Protein AF-A0A820XDD5-F1 (afdb_monomer)

Foldseek 3Di:
DVLVVCLVVLCLVVLVVVLVVCCVPPVPPVLVSLVSLQSSLSSCVVNVVNVSSVVSVVVSVVVVDDPPPPDDVQDPPNDGD

Sequence (81 aa):
ALLSGARNAKNVYLSQNIYDRMKNLFPEEKDALISAAVLLANVYASSGEIDKASNIRLEIHKSGTKKKVGLTWITVDGQLY

Mean predicted aligned error: 10.9 Å

Solvent-accessible surface area (backbone atoms only — not comparable to full-atom values): 4795 Å² total; per-residue (Å²): 102,70,68,64,50,44,53,75,64,58,41,52,68,61,46,49,52,52,46,56,51,44,53,70,77,43,70,84,44,53,72,60,52,50,52,47,44,56,48,44,23,49,34,26,44,77,65,70,38,50,70,62,18,48,52,46,52,49,51,52,56,71,69,68,58,76,80,73,83,79,76,66,85,46,58,68,88,88,43,89,114

Structure (mmCIF, N/CA/C/O backbone):
data_AF-A0A820XDD5-F1
#
_entry.id   AF-A0A820XDD5-F1
#
loop_
_atom_site.group_PDB
_atom_site.id
_atom_site.type_symbol
_atom_site.label_atom_id
_atom_site.label_alt_id
_atom_site.label_comp_id
_atom_site.label_asym_id
_atom_site.label_entity_id
_atom_site.label_seq_id
_atom_site.pdbx_PDB_ins_code
_atom_site.Cartn_x
_atom_site.Cartn_y
_atom_site.Cartn_z
_atom_site.occupancy
_atom_site.B_iso_or_equiv
_atom_site.auth_seq_id
_atom_site.auth_comp_id
_atom_site.auth_asym_id
_atom_site.auth_atom_id
_atom_site.pdbx_PDB_model_num
ATOM 1 N N . ALA A 1 1 ? 9.163 4.631 10.398 1.00 48.47 1 ALA A N 1
ATOM 2 C CA . ALA A 1 1 ? 10.420 4.203 9.734 1.00 48.47 1 ALA A CA 1
ATOM 3 C C . ALA A 1 1 ? 10.253 3.034 8.740 1.00 48.47 1 ALA A C 1
ATOM 5 O O . ALA A 1 1 ? 10.681 3.172 7.600 1.00 48.47 1 ALA A O 1
ATOM 6 N N . LEU A 1 2 ? 9.618 1.908 9.104 1.00 48.16 2 LEU A N 1
ATOM 7 C CA . LEU A 1 2 ? 9.612 0.675 8.286 1.00 48.16 2 LEU A CA 1
ATOM 8 C C . LEU A 1 2 ? 8.972 0.827 6.889 1.00 48.16 2 LEU A C 1
ATOM 10 O O . LEU A 1 2 ? 9.515 0.368 5.885 1.00 48.16 2 LEU A O 1
ATOM 14 N N . LEU A 1 3 ? 7.844 1.533 6.815 1.00 46.34 3 LEU A N 1
ATOM 15 C CA . LEU A 1 3 ? 7.082 1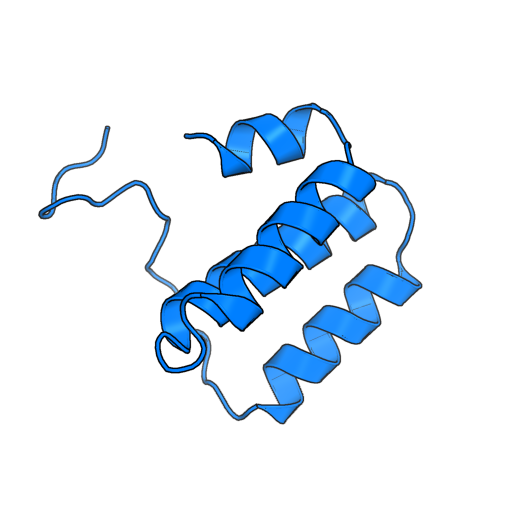.696 5.577 1.00 46.34 3 LEU A CA 1
ATOM 16 C C . LEU A 1 3 ? 7.765 2.666 4.580 1.00 46.34 3 LEU A C 1
ATOM 18 O O .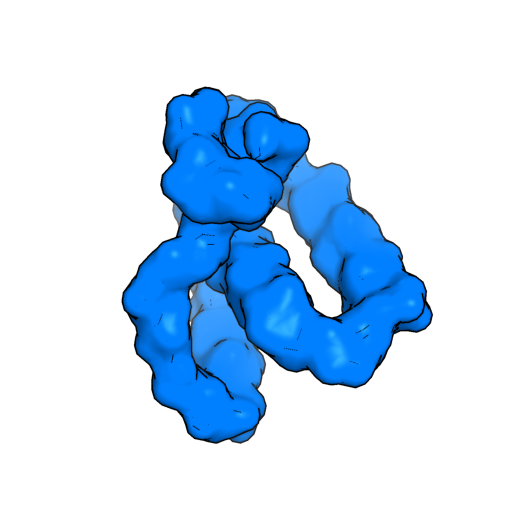 LEU A 1 3 ? 7.728 2.440 3.371 1.00 46.34 3 LEU A O 1
ATOM 22 N N . SER A 1 4 ? 8.502 3.675 5.067 1.00 52.59 4 SER A N 1
ATOM 23 C CA . SER A 1 4 ? 9.386 4.499 4.220 1.00 52.59 4 SER A CA 1
ATOM 24 C C . SER A 1 4 ? 10.568 3.697 3.656 1.00 52.59 4 SER A C 1
ATOM 26 O O . SER A 1 4 ? 10.974 3.932 2.521 1.00 52.59 4 SER A O 1
ATOM 28 N N . GLY A 1 5 ? 11.083 2.709 4.399 1.00 50.97 5 GLY A N 1
ATOM 29 C CA . GLY A 1 5 ? 12.109 1.781 3.906 1.00 50.97 5 GLY A CA 1
ATOM 30 C C . GLY A 1 5 ? 11.595 0.861 2.792 1.00 50.97 5 GLY A C 1
ATOM 31 O O . GLY A 1 5 ? 12.263 0.694 1.773 1.00 50.97 5 GLY A O 1
ATOM 32 N N . ALA A 1 6 ? 10.370 0.339 2.923 1.00 52.69 6 ALA A N 1
ATOM 33 C CA . ALA A 1 6 ? 9.733 -0.472 1.878 1.00 52.69 6 ALA A CA 1
ATOM 34 C C . ALA A 1 6 ? 9.438 0.335 0.596 1.00 52.69 6 ALA A C 1
ATOM 36 O O . ALA A 1 6 ? 9.595 -0.186 -0.511 1.00 52.69 6 ALA A O 1
ATOM 37 N N . ARG A 1 7 ? 9.107 1.631 0.734 1.00 46.47 7 ARG A N 1
ATOM 38 C CA . ARG A 1 7 ? 9.003 2.571 -0.395 1.00 46.47 7 ARG A CA 1
ATOM 39 C C . ARG A 1 7 ? 10.326 2.691 -1.165 1.00 46.47 7 ARG A C 1
ATOM 41 O O . ARG A 1 7 ? 10.286 2.698 -2.393 1.00 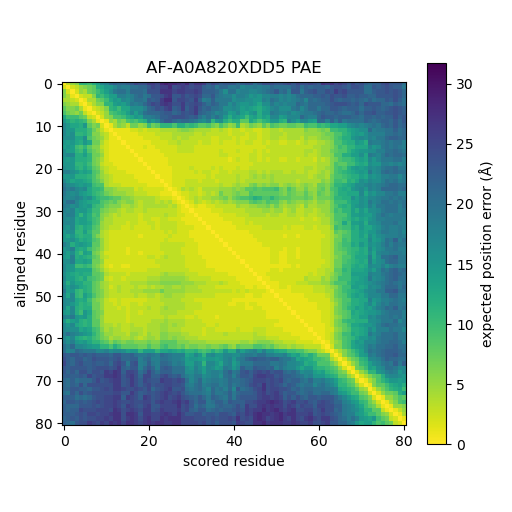46.47 7 ARG A O 1
ATOM 48 N N . ASN A 1 8 ? 11.469 2.746 -0.477 1.00 51.97 8 ASN A N 1
ATOM 49 C CA . ASN A 1 8 ? 12.789 2.814 -1.123 1.00 51.97 8 ASN A CA 1
ATOM 50 C C . ASN A 1 8 ? 13.203 1.489 -1.782 1.00 51.97 8 ASN A C 1
ATOM 52 O O . ASN A 1 8 ? 13.907 1.507 -2.786 1.00 51.97 8 ASN A O 1
ATOM 56 N N . ALA A 1 9 ? 12.735 0.351 -1.264 1.00 53.34 9 ALA A N 1
ATOM 57 C CA . ALA A 1 9 ? 13.064 -0.968 -1.803 1.00 53.34 9 ALA A CA 1
ATOM 58 C C . ALA A 1 9 ? 12.226 -1.381 -3.032 1.00 53.34 9 ALA A C 1
ATOM 60 O O . ALA A 1 9 ? 12.494 -2.437 -3.601 1.00 53.34 9 ALA A O 1
ATOM 61 N N . LYS A 1 10 ? 11.192 -0.608 -3.418 1.00 62.44 10 LYS A N 1
ATOM 62 C CA . LYS A 1 10 ? 10.197 -0.973 -4.457 1.00 62.44 10 LYS A CA 1
ATOM 63 C C . LYS A 1 10 ? 9.656 -2.405 -4.315 1.00 62.44 10 LYS A C 1
ATOM 65 O O . LYS A 1 10 ? 9.249 -3.035 -5.287 1.00 62.44 10 LYS A O 1
ATOM 70 N N . ASN A 1 11 ? 9.653 -2.948 -3.098 1.00 76.75 11 ASN A N 1
ATOM 71 C CA . ASN A 1 11 ? 9.225 -4.318 -2.878 1.00 76.75 11 ASN A CA 1
ATOM 72 C C . ASN A 1 11 ? 7.704 -4.332 -2.720 1.00 76.75 11 ASN A C 1
ATOM 74 O O . ASN A 1 11 ? 7.156 -4.235 -1.615 1.00 76.75 11 ASN A O 1
ATOM 78 N N . VAL A 1 12 ? 7.037 -4.396 -3.870 1.00 82.38 12 VAL A N 1
ATOM 79 C CA . VAL A 1 12 ? 5.582 -4.481 -3.991 1.00 82.38 12 VAL A CA 1
ATOM 80 C C . VAL A 1 12 ? 5.041 -5.654 -3.178 1.00 82.38 12 VAL A C 1
ATOM 82 O O . VAL A 1 12 ? 4.088 -5.484 -2.423 1.00 82.38 12 VAL A O 1
ATOM 85 N N . TYR A 1 13 ? 5.676 -6.824 -3.288 1.00 83.88 13 TYR A N 1
ATOM 86 C CA . TYR A 1 13 ? 5.237 -8.043 -2.614 1.00 83.88 13 TYR A CA 1
ATOM 87 C C . TYR A 1 13 ? 5.235 -7.889 -1.089 1.00 83.88 13 TYR A C 1
ATOM 89 O O . TYR A 1 13 ? 4.233 -8.171 -0.435 1.00 83.88 13 TYR A O 1
ATOM 97 N N . LEU A 1 14 ? 6.330 -7.375 -0.520 1.00 82.75 14 LEU A N 1
ATOM 98 C CA . LEU A 1 14 ? 6.425 -7.129 0.918 1.00 82.75 14 LEU A CA 1
ATOM 99 C C . LEU A 1 14 ? 5.399 -6.088 1.381 1.00 82.75 14 LEU A C 1
ATOM 101 O O . LEU A 1 14 ? 4.752 -6.271 2.409 1.00 82.75 14 LEU A O 1
ATOM 105 N N . SER A 1 15 ? 5.229 -5.011 0.611 1.00 83.31 15 SER A N 1
ATOM 106 C CA . SER A 1 15 ? 4.275 -3.946 0.939 1.00 83.31 15 SER A CA 1
ATOM 107 C C . SER A 1 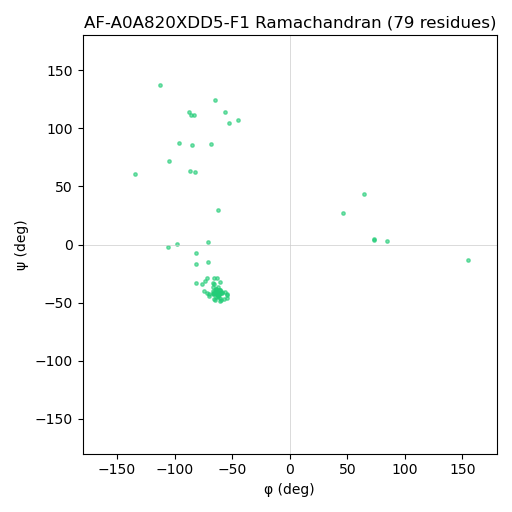15 ? 2.831 -4.456 0.941 1.00 83.31 15 SER A C 1
ATOM 109 O O . SER A 1 15 ? 2.067 -4.120 1.844 1.00 83.31 15 SER A O 1
ATOM 111 N N . GLN A 1 16 ? 2.479 -5.307 -0.026 1.00 87.94 16 GLN A N 1
ATO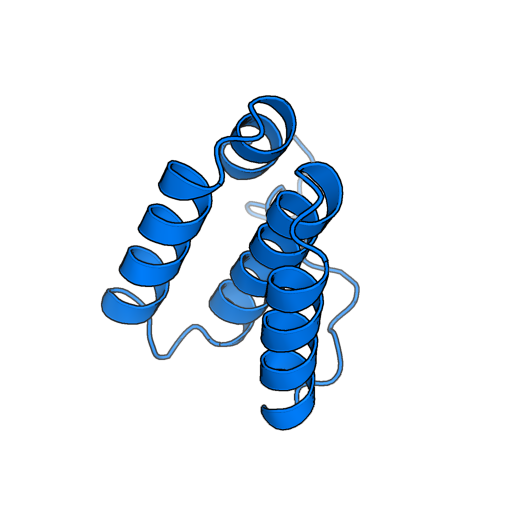M 112 C CA . GLN A 1 16 ? 1.175 -5.962 -0.094 1.00 87.94 16 GLN A CA 1
ATOM 113 C C . GLN A 1 16 ? 0.967 -6.910 1.095 1.00 87.94 16 GLN A C 1
ATOM 115 O O . GLN A 1 16 ? -0.042 -6.812 1.784 1.00 87.94 16 GLN A O 1
ATOM 120 N N . ASN A 1 17 ? 1.954 -7.758 1.408 1.00 87.12 17 ASN A N 1
ATOM 121 C CA . ASN A 1 17 ? 1.860 -8.704 2.522 1.00 87.12 17 ASN A CA 1
ATOM 122 C C . ASN A 1 17 ? 1.656 -7.999 3.877 1.00 87.12 17 ASN A C 1
ATOM 124 O O . ASN A 1 17 ? 0.822 -8.418 4.680 1.00 87.12 17 ASN A O 1
ATOM 128 N N . ILE A 1 18 ? 2.375 -6.896 4.116 1.00 83.50 18 ILE A N 1
ATOM 129 C CA . ILE A 1 18 ? 2.207 -6.077 5.325 1.00 83.50 18 ILE A CA 1
ATOM 130 C C . ILE A 1 18 ? 0.793 -5.491 5.387 1.00 83.50 18 ILE A C 1
ATOM 132 O O . ILE A 1 18 ? 0.162 -5.540 6.443 1.00 83.50 18 ILE A O 1
ATOM 136 N N . TYR A 1 19 ? 0.284 -4.963 4.270 1.00 88.06 19 TYR A N 1
ATOM 137 C CA . TYR A 1 19 ? -1.066 -4.409 4.202 1.00 88.06 19 TYR A CA 1
ATOM 138 C C . TYR A 1 19 ? -2.143 -5.466 4.486 1.00 88.06 19 TYR A C 1
ATOM 140 O O . TYR A 1 19 ? -3.035 -5.231 5.303 1.00 88.06 19 TYR A O 1
ATOM 148 N N . ASP A 1 20 ? -2.020 -6.653 3.893 1.00 88.62 20 AS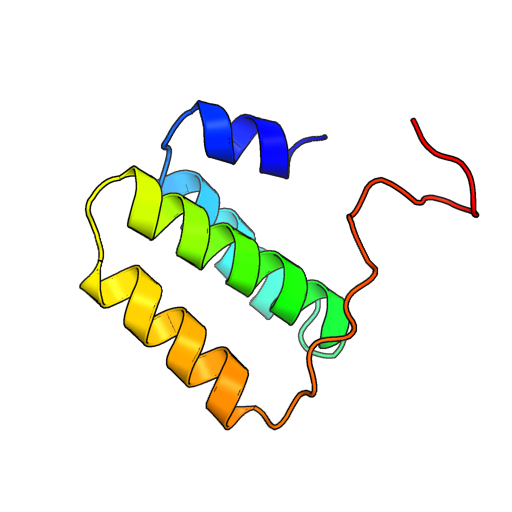P A N 1
ATOM 149 C CA . ASP A 1 20 ? -2.957 -7.760 4.111 1.00 88.62 20 ASP A CA 1
ATOM 150 C C . ASP A 1 20 ? -2.926 -8.247 5.560 1.00 88.62 20 ASP A C 1
ATOM 152 O O . ASP A 1 20 ? -3.964 -8.489 6.179 1.00 88.62 20 ASP A O 1
ATOM 156 N N . ARG A 1 21 ? -1.734 -8.334 6.156 1.00 86.94 21 ARG A N 1
ATOM 157 C CA . ARG A 1 21 ? -1.595 -8.686 7.570 1.00 86.94 21 ARG A CA 1
ATOM 158 C C . ARG A 1 21 ? -2.228 -7.633 8.480 1.00 86.94 21 ARG A C 1
ATOM 160 O O . ARG A 1 21 ? -2.862 -7.994 9.466 1.00 86.94 21 ARG A O 1
ATOM 167 N N . MET A 1 22 ? -2.099 -6.353 8.143 1.00 82.88 22 MET A N 1
ATOM 168 C CA . MET A 1 22 ? -2.695 -5.260 8.909 1.00 82.88 22 MET A CA 1
ATOM 169 C C . MET A 1 22 ? -4.225 -5.290 8.852 1.00 82.88 22 MET A C 1
ATOM 171 O O . MET A 1 22 ? -4.863 -5.156 9.892 1.00 82.88 22 MET A O 1
ATOM 175 N N . LYS A 1 23 ? -4.804 -5.549 7.670 1.00 85.19 23 LYS A N 1
ATOM 176 C CA . LYS A 1 23 ? -6.252 -5.765 7.501 1.00 85.19 23 LYS A CA 1
ATOM 177 C C . LYS A 1 23 ? -6.777 -6.893 8.389 1.00 85.19 23 LYS A C 1
ATOM 179 O O . LYS A 1 23 ? -7.844 -6.750 8.973 1.00 85.19 23 LYS A O 1
ATOM 184 N N . ASN A 1 24 ? -6.024 -7.988 8.499 1.00 85.81 24 ASN A N 1
ATOM 185 C CA . ASN A 1 24 ? -6.417 -9.142 9.309 1.00 85.81 24 ASN A CA 1
ATOM 186 C C . ASN A 1 24 ? -6.274 -8.901 10.818 1.00 85.81 24 ASN A C 1
ATOM 188 O O . ASN A 1 24 ? -7.115 -9.351 11.588 1.00 85.81 24 ASN A O 1
ATOM 192 N N . LEU A 1 25 ? -5.205 -8.227 11.252 1.00 80.81 25 LEU A N 1
ATOM 193 C CA . LEU A 1 25 ? -4.924 -8.022 12.678 1.00 80.81 25 LEU A CA 1
ATOM 194 C C . LEU A 1 25 ? -5.710 -6.859 13.288 1.00 80.81 25 LEU A C 1
ATOM 196 O O . LEU A 1 25 ? -6.054 -6.915 14.464 1.00 80.81 25 LEU A O 1
ATOM 200 N N . PHE A 1 26 ? -5.979 -5.811 12.507 1.00 81.50 26 PHE A N 1
ATOM 201 C CA . PHE A 1 26 ? -6.566 -4.566 13.001 1.00 81.50 26 PHE A CA 1
ATOM 202 C C . PHE A 1 26 ? -7.700 -4.067 12.090 1.00 81.50 26 PHE A C 1
ATOM 204 O O . PHE A 1 26 ? -7.607 -2.967 11.541 1.00 81.50 26 PHE A O 1
ATOM 211 N N . PRO A 1 27 ? -8.779 -4.850 11.900 1.00 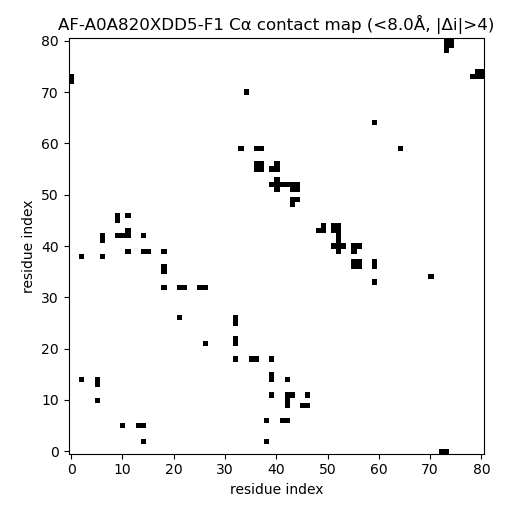78.62 27 PRO A N 1
ATOM 212 C CA . PRO A 1 27 ? -9.871 -4.479 10.994 1.00 78.62 27 PRO A CA 1
ATOM 213 C C . PRO A 1 27 ? -10.616 -3.204 11.429 1.00 78.62 27 PRO A C 1
ATOM 215 O O . PRO A 1 27 ? -11.109 -2.458 10.582 1.00 78.62 27 PRO A O 1
ATOM 218 N N . GLU A 1 28 ? -10.658 -2.925 12.734 1.00 81.69 28 GLU A N 1
ATOM 219 C CA . GLU A 1 28 ? -11.350 -1.763 13.308 1.00 81.69 28 GLU A CA 1
ATOM 220 C C . GLU A 1 28 ? -10.523 -0.465 13.235 1.00 81.69 28 GLU A C 1
ATOM 222 O O . GLU A 1 28 ? -11.076 0.634 13.308 1.00 81.69 28 GLU A O 1
ATOM 227 N N . GLU A 1 29 ? -9.208 -0.566 13.013 1.00 81.25 29 GLU A N 1
ATOM 228 C CA . GLU A 1 29 ? -8.275 0.569 12.952 1.00 81.25 29 GLU A CA 1
ATOM 229 C C . GLU A 1 29 ? -8.292 1.232 11.567 1.00 81.25 29 GLU A C 1
ATOM 231 O O . GLU A 1 29 ? -7.307 1.255 10.819 1.00 81.25 29 GLU A O 1
ATOM 236 N N . LYS A 1 30 ? -9.457 1.771 11.194 1.00 79.69 30 LYS A N 1
ATOM 237 C CA . LYS A 1 30 ? -9.733 2.307 9.851 1.00 79.69 30 LYS A CA 1
ATOM 238 C C . LYS A 1 30 ? -8.714 3.361 9.409 1.00 79.69 30 LYS A C 1
ATOM 240 O O . LYS A 1 30 ? -8.247 3.308 8.273 1.00 79.69 30 LYS A O 1
ATOM 245 N N . ASP A 1 31 ? -8.320 4.275 10.295 1.00 79.38 31 ASP A N 1
ATOM 246 C CA . ASP A 1 31 ? -7.346 5.336 9.988 1.00 79.38 31 ASP A CA 1
ATOM 247 C C . ASP A 1 31 ? -5.950 4.771 9.670 1.00 79.38 31 ASP A C 1
ATOM 249 O O . ASP A 1 31 ? -5.260 5.227 8.746 1.00 79.38 31 ASP A O 1
ATOM 253 N N . ALA A 1 32 ? -5.546 3.731 10.398 1.00 79.19 32 ALA A N 1
ATOM 254 C CA . ALA A 1 32 ? -4.276 3.053 10.197 1.00 79.19 32 ALA A CA 1
ATOM 255 C C . ALA A 1 32 ? -4.272 2.261 8.875 1.00 79.19 32 ALA A C 1
ATOM 257 O O . ALA A 1 32 ? -3.318 2.355 8.096 1.00 79.19 32 ALA A O 1
ATOM 258 N N . LEU A 1 33 ? -5.374 1.568 8.566 1.00 83.44 33 LEU A N 1
ATOM 259 C CA . LEU A 1 33 ? -5.560 0.847 7.303 1.00 83.44 33 LEU A CA 1
ATOM 260 C C . LEU A 1 33 ? -5.584 1.777 6.086 1.00 83.44 33 LEU A C 1
ATOM 262 O O . LEU A 1 33 ? -5.011 1.445 5.048 1.00 83.44 33 LEU A O 1
ATOM 266 N N . ILE A 1 34 ? -6.192 2.959 6.200 1.00 83.31 34 ILE A N 1
ATOM 267 C CA . ILE A 1 34 ? -6.184 3.969 5.131 1.00 83.31 34 ILE A CA 1
ATOM 268 C C . ILE A 1 34 ? -4.763 4.465 4.880 1.00 83.31 34 ILE A C 1
ATOM 270 O O . ILE A 1 34 ? -4.332 4.556 3.731 1.00 83.31 34 ILE A O 1
ATOM 274 N N . SER A 1 35 ? -4.018 4.756 5.944 1.00 82.38 35 SER A N 1
ATOM 275 C CA . SER A 1 35 ? -2.633 5.223 5.837 1.00 82.38 35 SER A CA 1
ATOM 276 C C . SER A 1 35 ? -1.742 4.178 5.152 1.00 82.38 35 SER A C 1
ATOM 278 O O . SER A 1 35 ? -0.966 4.512 4.250 1.00 82.38 35 SER A O 1
ATOM 280 N N . ALA A 1 36 ? -1.911 2.901 5.503 1.00 86.12 36 ALA A N 1
ATOM 281 C CA . ALA A 1 36 ? -1.223 1.789 4.855 1.00 86.12 36 ALA A CA 1
ATOM 282 C C . ALA A 1 36 ? -1.635 1.621 3.380 1.00 86.12 36 ALA A C 1
ATOM 284 O O . ALA A 1 36 ? -0.768 1.460 2.520 1.00 86.12 36 ALA A O 1
ATOM 285 N N . ALA A 1 37 ? -2.927 1.752 3.063 1.00 87.19 37 ALA A N 1
ATOM 286 C CA . ALA A 1 37 ? -3.435 1.701 1.692 1.00 87.19 37 ALA A CA 1
ATOM 287 C C . ALA A 1 37 ? -2.868 2.842 0.825 1.00 87.19 37 ALA A C 1
ATOM 289 O O . ALA A 1 37 ? -2.416 2.615 -0.298 1.00 87.19 37 ALA A O 1
ATOM 290 N N . VAL A 1 38 ? -2.808 4.073 1.352 1.00 85.88 38 VAL A N 1
ATOM 291 C CA . VAL A 1 38 ? -2.191 5.216 0.656 1.00 85.88 38 VAL A CA 1
ATOM 292 C C . VAL A 1 38 ? -0.729 4.932 0.336 1.00 85.88 38 VAL A C 1
ATOM 294 O O . VAL A 1 38 ? -0.257 5.271 -0.754 1.00 85.88 38 VAL A O 1
ATOM 297 N N . LEU A 1 39 ? 0.014 4.318 1.258 1.00 85.50 39 LEU A N 1
ATOM 298 C CA . LEU A 1 39 ? 1.398 3.987 0.967 1.00 85.50 39 LEU A CA 1
ATOM 299 C C . LEU A 1 39 ? 1.517 2.857 -0.060 1.00 85.50 39 LEU A C 1
ATOM 301 O O . LEU A 1 39 ? 2.298 3.005 -0.998 1.00 85.50 39 LEU A O 1
ATOM 305 N N . LEU A 1 40 ? 0.731 1.789 0.061 1.00 88.50 40 LEU A N 1
ATOM 306 C CA . LEU A 1 40 ? 0.707 0.698 -0.913 1.00 88.50 40 LEU A CA 1
ATOM 307 C C . LEU A 1 40 ? 0.428 1.222 -2.333 1.00 88.50 40 LEU A C 1
ATOM 309 O O . LEU A 1 40 ? 1.157 0.896 -3.268 1.00 88.50 40 LEU A O 1
ATOM 313 N N . ALA A 1 41 ? -0.531 2.140 -2.485 1.00 86.25 41 ALA A N 1
ATOM 314 C CA . ALA A 1 41 ? -0.804 2.802 -3.762 1.00 86.25 41 ALA A CA 1
ATOM 315 C C . ALA A 1 41 ? 0.398 3.597 -4.303 1.00 86.25 41 ALA A C 1
ATOM 317 O O . ALA A 1 41 ? 0.572 3.720 -5.515 1.00 86.25 41 ALA A O 1
ATOM 318 N N . ASN A 1 42 ? 1.233 4.161 -3.429 1.00 85.56 42 ASN A N 1
ATOM 319 C CA . ASN A 1 42 ? 2.451 4.857 -3.843 1.00 85.56 42 ASN A CA 1
ATOM 320 C C . ASN A 1 42 ? 3.573 3.885 -4.233 1.00 85.56 42 ASN A C 1
ATOM 322 O O . ASN A 1 42 ? 4.327 4.199 -5.149 1.00 85.56 42 ASN A O 1
ATOM 326 N N . VAL A 1 43 ? 3.674 2.723 -3.577 1.00 87.00 43 VAL A N 1
ATOM 327 C CA . VAL A 1 43 ? 4.621 1.657 -3.953 1.00 87.00 43 VAL A CA 1
ATOM 328 C C . VAL A 1 43 ? 4.257 1.072 -5.318 1.00 87.00 43 VAL A C 1
ATOM 330 O O . VAL A 1 43 ? 5.132 0.907 -6.166 1.00 87.00 43 VAL A O 1
ATOM 333 N N . TYR A 1 44 ? 2.968 0.836 -5.573 1.00 87.25 44 TYR A N 1
ATOM 334 C CA . TYR A 1 44 ? 2.495 0.417 -6.892 1.00 87.25 44 TYR A CA 1
ATOM 335 C C . TYR A 1 44 ? 2.823 1.453 -7.970 1.00 87.25 44 TYR A C 1
ATOM 337 O O . TYR A 1 44 ? 3.414 1.113 -8.992 1.00 87.25 44 TYR A O 1
ATOM 345 N N . ALA A 1 45 ? 2.540 2.734 -7.710 1.00 86.06 45 ALA A N 1
ATOM 346 C CA . ALA A 1 45 ? 2.842 3.806 -8.654 1.00 86.06 45 ALA A CA 1
ATOM 347 C C . ALA A 1 45 ? 4.351 3.928 -8.954 1.00 86.06 45 ALA A C 1
ATOM 349 O O . ALA A 1 45 ? 4.732 4.059 -10.114 1.00 86.06 45 ALA A O 1
ATOM 350 N N . SER A 1 46 ? 5.224 3.838 -7.941 1.00 84.12 46 SER A N 1
ATOM 351 C CA . SER A 1 46 ? 6.685 3.933 -8.130 1.00 84.12 46 SER A CA 1
ATOM 352 C C . SER A 1 46 ? 7.311 2.712 -8.821 1.00 84.12 46 SER A C 1
ATOM 354 O O . SER A 1 46 ? 8.456 2.781 -9.293 1.00 84.12 46 SER A O 1
ATOM 356 N N . SER A 1 47 ? 6.562 1.611 -8.885 1.00 84.88 47 SER A N 1
ATOM 357 C CA . SER A 1 47 ? 6.936 0.360 -9.550 1.00 84.88 47 SER A CA 1
ATOM 358 C C . SER A 1 47 ? 6.334 0.232 -10.956 1.00 84.88 47 SER A C 1
ATOM 360 O O . SER A 1 47 ? 6.582 -0.761 -11.628 1.00 84.88 47 SER A O 1
ATOM 362 N N . GLY A 1 48 ? 5.574 1.234 -11.421 1.00 85.81 48 GLY A N 1
ATOM 363 C CA . GLY A 1 48 ? 4.920 1.232 -12.736 1.00 85.81 48 GLY A CA 1
ATOM 364 C C . GLY A 1 48 ? 3.569 0.510 -12.777 1.00 85.81 48 GLY A C 1
ATOM 365 O O . GLY A 1 48 ? 2.935 0.457 -13.825 1.00 85.81 48 GLY A O 1
ATOM 366 N N . GLU A 1 49 ? 3.081 0.005 -11.644 1.00 87.88 49 GLU A N 1
ATOM 367 C CA . GLU A 1 49 ? 1.800 -0.700 -11.533 1.00 87.88 49 GLU A CA 1
ATOM 368 C C . GLU A 1 49 ? 0.641 0.286 -11.308 1.00 87.88 49 GLU A C 1
ATOM 370 O O . GLU A 1 49 ? -0.021 0.303 -10.266 1.00 87.88 49 GLU A O 1
ATOM 375 N N . ILE A 1 50 ? 0.419 1.155 -12.296 1.00 86.75 50 ILE A N 1
ATOM 376 C CA . ILE A 1 50 ? -0.520 2.284 -12.212 1.00 86.75 50 ILE A CA 1
ATOM 377 C C . ILE A 1 50 ? -1.959 1.809 -11.953 1.00 86.75 50 ILE A C 1
ATOM 379 O O . ILE A 1 50 ? -2.653 2.402 -11.125 1.00 86.75 50 ILE A O 1
ATOM 383 N N . ASP A 1 51 ? -2.386 0.708 -12.575 1.00 90.81 51 ASP A N 1
ATOM 384 C CA . ASP A 1 51 ? -3.739 0.161 -12.400 1.00 90.81 51 ASP A CA 1
ATOM 385 C C . ASP A 1 51 ? -4.004 -0.268 -10.953 1.00 90.81 51 ASP A C 1
ATOM 387 O O . ASP A 1 51 ? -5.034 0.071 -10.367 1.00 90.81 51 ASP A O 1
ATOM 391 N N . LYS A 1 52 ? -3.034 -0.939 -10.319 1.00 88.81 52 LYS A N 1
ATOM 392 C CA . LYS A 1 52 ? -3.140 -1.344 -8.910 1.00 88.81 52 LYS A CA 1
ATOM 393 C C . LYS A 1 52 ? -3.153 -0.136 -7.981 1.00 88.81 52 LYS A C 1
ATOM 395 O O . LYS A 1 52 ? -3.950 -0.082 -7.045 1.00 88.81 52 LYS A O 1
ATOM 400 N N . ALA A 1 53 ? -2.328 0.871 -8.267 1.00 88.19 53 ALA A N 1
ATOM 401 C CA . ALA A 1 53 ? -2.357 2.129 -7.531 1.00 88.19 53 ALA A CA 1
ATOM 402 C C . ALA A 1 53 ? -3.719 2.838 -7.641 1.00 88.19 53 ALA A C 1
ATOM 404 O O . ALA A 1 53 ? -4.191 3.406 -6.654 1.00 88.19 53 ALA A O 1
ATOM 405 N N . SER A 1 54 ? -4.343 2.808 -8.822 1.00 88.75 54 SER A N 1
ATOM 406 C CA . SER A 1 54 ? -5.667 3.385 -9.067 1.00 88.75 54 SER A CA 1
ATOM 407 C C . SER A 1 54 ? -6.756 2.642 -8.291 1.00 88.75 54 SER A C 1
ATOM 409 O O . SER A 1 54 ? -7.530 3.270 -7.568 1.00 88.75 54 SER A O 1
ATOM 411 N N . ASN A 1 55 ? -6.747 1.307 -8.331 1.00 91.12 55 ASN A N 1
ATOM 412 C CA . ASN A 1 55 ? -7.704 0.470 -7.603 1.00 91.12 55 ASN A CA 1
ATOM 413 C C . ASN A 1 55 ? -7.688 0.747 -6.096 1.00 91.12 55 ASN A C 1
ATOM 415 O O . ASN A 1 55 ? -8.740 1.002 -5.512 1.00 91.12 55 ASN A O 1
ATOM 419 N N . ILE A 1 56 ? -6.506 0.810 -5.475 1.00 88.44 56 ILE A N 1
ATOM 420 C CA . ILE A 1 56 ? -6.396 1.129 -4.043 1.00 88.44 56 ILE A CA 1
ATOM 421 C C . ILE A 1 56 ? -6.947 2.532 -3.736 1.00 88.44 56 ILE A C 1
ATOM 423 O O . ILE A 1 56 ? -7.632 2.734 -2.735 1.00 88.44 56 ILE A O 1
ATOM 427 N N . ARG A 1 57 ? -6.702 3.523 -4.603 1.00 85.69 57 ARG A N 1
ATOM 428 C CA . ARG A 1 57 ? -7.242 4.885 -4.420 1.00 85.69 57 ARG A CA 1
ATOM 429 C C . ARG A 1 57 ? -8.764 4.923 -4.557 1.00 85.69 57 ARG A C 1
ATOM 431 O O . ARG A 1 57 ? -9.404 5.668 -3.817 1.00 85.69 57 ARG A O 1
ATOM 438 N N . LEU A 1 58 ? -9.333 4.122 -5.457 1.00 87.31 58 LEU A N 1
ATOM 439 C CA . LEU A 1 58 ? -10.780 3.963 -5.594 1.00 87.31 58 LEU A CA 1
ATOM 440 C C . LEU A 1 58 ? -11.391 3.295 -4.360 1.00 87.31 58 LEU A C 1
ATOM 442 O O . LEU A 1 58 ? -12.429 3.752 -3.894 1.00 87.31 58 LEU A O 1
ATOM 446 N N . GLU A 1 59 ? -10.750 2.268 -3.797 1.00 84.38 59 GLU A N 1
ATOM 447 C CA . GLU A 1 59 ? -11.194 1.635 -2.547 1.00 84.38 59 GLU A CA 1
ATOM 448 C C . GLU A 1 59 ? -11.210 2.628 -1.378 1.00 84.38 59 GLU A C 1
ATOM 450 O O . GLU A 1 59 ? -12.213 2.725 -0.673 1.00 84.38 59 GLU A O 1
ATOM 455 N N . ILE A 1 60 ? -10.147 3.427 -1.222 1.00 81.69 60 ILE A N 1
ATOM 456 C CA . ILE A 1 60 ? -10.072 4.486 -0.199 1.00 81.69 60 ILE A CA 1
ATOM 457 C C . ILE A 1 60 ? -11.154 5.554 -0.420 1.00 81.69 60 ILE A C 1
ATOM 459 O O . ILE A 1 60 ? -11.687 6.113 0.531 1.00 81.69 60 ILE A O 1
ATOM 463 N N . HIS A 1 61 ? -11.476 5.878 -1.673 1.00 79.75 61 HIS A N 1
ATOM 464 C CA . HIS A 1 61 ? -12.525 6.851 -1.967 1.00 79.75 61 HIS A CA 1
ATOM 465 C C . HIS A 1 61 ? -13.923 6.292 -1.665 1.00 79.75 61 HIS A C 1
ATOM 467 O O . HIS A 1 61 ? -14.752 6.981 -1.071 1.00 79.75 61 HIS A O 1
ATOM 473 N N . LYS A 1 62 ? -14.170 5.025 -2.024 1.00 76.94 62 LYS A N 1
ATOM 474 C CA . LYS A 1 62 ? -15.431 4.317 -1.762 1.00 76.94 62 LYS A CA 1
ATOM 475 C C . LYS A 1 62 ? -15.693 4.098 -0.275 1.00 76.94 62 LYS A C 1
ATOM 477 O O . LYS A 1 62 ? -16.853 4.075 0.118 1.00 76.94 62 LYS A O 1
ATOM 482 N N . SER A 1 63 ? -14.657 3.978 0.557 1.00 70.25 63 SER A N 1
ATOM 483 C CA . SER A 1 63 ? -14.825 3.864 2.011 1.00 70.25 63 SER A CA 1
ATOM 484 C C . SER A 1 63 ? -15.282 5.168 2.689 1.00 70.25 63 SER A C 1
ATOM 486 O O . SER A 1 63 ? -15.475 5.188 3.904 1.00 70.25 63 SER A O 1
ATOM 488 N N . GLY A 1 64 ? -15.523 6.245 1.924 1.00 58.69 64 GLY A N 1
ATOM 489 C CA . GLY A 1 64 ? -16.180 7.470 2.395 1.00 58.69 64 GLY A CA 1
ATOM 490 C C . GLY A 1 64 ? -15.310 8.346 3.298 1.00 58.69 64 GLY A C 1
ATOM 491 O O . GLY A 1 64 ? -15.779 9.358 3.825 1.00 58.69 64 GLY A O 1
ATOM 492 N N . THR A 1 65 ? -14.039 7.994 3.488 1.00 54.97 65 THR A N 1
ATOM 493 C CA . THR A 1 65 ? -13.162 8.676 4.431 1.00 54.97 65 THR A CA 1
ATOM 494 C C . THR A 1 65 ? -12.565 9.935 3.815 1.00 54.97 65 THR A C 1
ATOM 496 O O . THR A 1 65 ? -11.714 9.901 2.923 1.00 54.97 65 THR A O 1
ATOM 499 N N . LYS A 1 66 ? -12.982 11.097 4.334 1.00 49.12 66 LYS A N 1
ATOM 500 C CA . LYS A 1 66 ? -12.258 12.357 4.137 1.00 49.12 66 LYS A CA 1
ATOM 501 C C . LYS A 1 66 ? -10.834 12.140 4.645 1.00 49.12 66 LYS A C 1
ATOM 503 O O . LYS A 1 66 ? -10.648 11.909 5.835 1.00 49.12 66 LYS A O 1
ATOM 508 N N . LYS A 1 67 ? -9.842 12.185 3.747 1.00 49.28 67 LYS A N 1
ATOM 509 C CA . LYS A 1 67 ? -8.414 12.124 4.093 1.00 49.28 67 LYS A CA 1
ATOM 510 C C . LYS A 1 67 ? -8.156 13.062 5.276 1.00 49.28 67 LYS A C 1
ATOM 512 O O . LYS A 1 67 ? -8.145 14.277 5.087 1.00 49.28 67 LYS A O 1
ATOM 517 N N . LYS A 1 68 ? -7.919 12.526 6.477 1.00 43.97 68 LYS A N 1
ATOM 518 C CA . LYS A 1 68 ? -7.250 13.284 7.536 1.00 43.97 68 LYS A CA 1
ATOM 519 C C . LYS A 1 68 ? -5.809 13.468 7.062 1.00 43.97 68 LYS A C 1
ATOM 521 O O . LYS A 1 68 ? -4.940 12.633 7.289 1.00 43.97 68 LYS A O 1
ATOM 526 N N . VAL A 1 69 ? -5.592 14.526 6.284 1.00 41.50 69 VAL A N 1
ATOM 527 C CA . VAL A 1 69 ? -4.267 15.095 6.031 1.00 41.50 69 VAL A CA 1
ATOM 528 C C . VAL A 1 69 ? -3.656 15.339 7.410 1.00 41.50 69 VAL A C 1
ATOM 530 O O . VAL A 1 69 ? -4.116 16.226 8.119 1.00 41.50 69 VAL A O 1
ATOM 533 N N . GLY A 1 70 ? -2.709 14.501 7.842 1.00 43.62 70 GLY A N 1
ATOM 534 C CA . GLY A 1 70 ? -1.979 14.773 9.084 1.00 43.62 70 GLY A CA 1
ATOM 535 C C . GLY A 1 70 ? -1.359 13.607 9.851 1.00 43.62 70 GLY A C 1
ATOM 536 O O . GLY A 1 70 ? -0.536 13.882 10.712 1.00 43.62 70 GLY A O 1
ATOM 537 N N . LEU A 1 71 ? -1.674 12.336 9.580 1.00 41.31 71 LEU A N 1
ATOM 538 C CA . LEU A 1 71 ? -1.066 11.219 10.328 1.00 41.31 71 LEU A CA 1
ATOM 539 C C . LEU A 1 71 ? 0.003 10.490 9.514 1.00 41.31 71 LEU A C 1
ATOM 541 O O . LEU A 1 71 ? -0.144 9.362 9.051 1.00 41.31 71 LEU A O 1
ATOM 545 N N . THR A 1 72 ? 1.131 11.171 9.351 1.00 39.75 72 THR A N 1
ATOM 546 C CA . THR A 1 72 ? 2.414 10.516 9.100 1.00 39.75 72 THR A CA 1
ATOM 547 C C . THR A 1 72 ? 2.778 9.695 10.341 1.00 39.75 72 THR A C 1
ATOM 549 O O . THR A 1 72 ? 2.845 10.233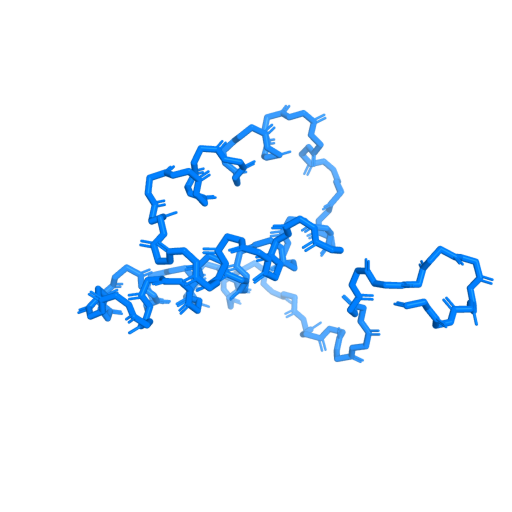 11.439 1.00 39.75 72 THR A O 1
ATOM 552 N N . TRP A 1 73 ? 3.025 8.394 10.167 1.00 46.31 73 TRP A N 1
ATOM 553 C CA . TRP A 1 73 ? 3.393 7.386 11.186 1.00 46.31 73 TRP A CA 1
ATOM 554 C C . TRP A 1 73 ? 4.738 7.635 11.923 1.00 46.31 73 TRP A C 1
ATOM 556 O O . TRP A 1 73 ? 5.434 6.697 12.308 1.00 46.31 73 TRP A O 1
ATOM 566 N N . ILE A 1 74 ? 5.145 8.893 12.080 1.00 48.00 74 ILE A N 1
ATOM 567 C CA . ILE A 1 74 ? 6.307 9.319 12.877 1.00 48.00 74 ILE A CA 1
ATOM 568 C C . ILE A 1 74 ? 5.905 9.975 14.196 1.00 48.00 74 ILE A C 1
ATOM 570 O O . ILE A 1 74 ? 6.775 10.288 14.993 1.00 48.00 74 ILE A O 1
ATOM 574 N N . THR A 1 75 ? 4.611 10.140 14.468 1.00 42.34 75 THR A N 1
ATOM 575 C CA . THR A 1 75 ? 4.154 10.694 15.742 1.00 42.34 75 THR A CA 1
ATOM 576 C C . THR A 1 75 ? 3.787 9.567 16.703 1.00 42.34 75 THR A C 1
ATOM 578 O O . THR A 1 75 ? 2.639 9.136 16.769 1.00 42.34 75 THR A O 1
ATOM 581 N N . VAL A 1 76 ? 4.777 9.083 17.452 1.00 43.16 76 VAL A N 1
ATOM 582 C CA . VAL A 1 76 ? 4.508 8.515 18.776 1.00 43.16 76 VAL A CA 1
ATOM 583 C C . VAL A 1 76 ? 4.518 9.715 19.718 1.00 43.16 76 VAL A C 1
ATOM 585 O O . VAL A 1 76 ? 5.542 10.368 19.880 1.00 43.16 76 VAL A O 1
ATOM 588 N N . ASP A 1 77 ? 3.352 10.057 20.260 1.00 39.25 77 ASP A N 1
ATOM 589 C CA . ASP A 1 77 ? 3.223 11.008 21.372 1.00 39.25 77 ASP A CA 1
ATOM 590 C C . ASP A 1 77 ? 3.654 12.469 21.096 1.00 39.25 77 ASP A C 1
ATOM 592 O O . ASP A 1 77 ? 4.331 13.126 21.882 1.00 39.25 77 ASP A O 1
ATOM 596 N N . GLY A 1 78 ? 3.267 13.013 19.940 1.00 39.91 78 GLY A N 1
ATOM 597 C CA . GLY A 1 78 ? 3.481 14.428 19.602 1.00 39.91 78 GLY A CA 1
ATOM 598 C C . GLY A 1 78 ? 4.921 14.834 19.261 1.00 39.91 78 GLY A C 1
ATOM 599 O O . GLY A 1 78 ? 5.148 16.014 19.000 1.00 39.91 78 GLY A O 1
ATOM 600 N N . GLN A 1 79 ? 5.882 13.904 19.212 1.00 31.30 79 GLN A N 1
ATOM 601 C CA . GLN A 1 79 ? 7.274 14.213 18.863 1.00 31.30 79 GLN A CA 1
ATOM 602 C C . GLN A 1 79 ? 7.694 13.609 17.521 1.00 31.30 79 GLN A C 1
ATOM 604 O O . GLN A 1 79 ? 7.353 12.475 17.189 1.00 31.30 79 GLN A O 1
ATOM 609 N N . LEU A 1 80 ? 8.408 14.418 16.733 1.00 37.53 80 LEU A N 1
ATOM 610 C CA . LEU A 1 80 ? 8.937 14.075 15.416 1.00 37.53 80 LEU A CA 1
ATOM 611 C C . LEU A 1 80 ? 10.318 13.415 15.599 1.00 37.53 80 LEU A C 1
ATOM 613 O O . LEU A 1 80 ? 11.245 14.092 16.042 1.00 37.53 80 LEU A O 1
ATOM 617 N N . TYR A 1 81 ? 10.446 12.130 15.256 1.00 40.28 81 TYR A N 1
ATOM 618 C CA . TYR A 1 81 ? 11.733 11.427 15.123 1.00 40.28 81 TYR A CA 1
ATOM 619 C C . TYR A 1 81 ? 12.026 11.089 13.660 1.00 40.28 81 TYR A C 1
ATOM 621 O O . TYR A 1 81 ? 11.088 10.647 12.949 1.00 40.28 81 TYR A O 1
#

Organism: NCBI:txid392030

InterPro domains:
  IPR046848 E motif [PF20431] (35-74)

Radius of gyration: 12.65 Å; Cα contacts (8 Å, |Δi|>4): 60; chains: 1; bounding box: 29×24×34 Å

Nearest PDB structures (foldseek):
  6swu-assembly3_E  TM=7.392E-01  e=1.201E+00  Mus musculus
  6swu-assembly2_D  TM=7.388E-01  e=1.271E+00  Mus musculus
  7ai4-assembly2_B  TM=7.247E-01  e=1.508E+00  Homo sapiens
  7v6p-assembly1_A-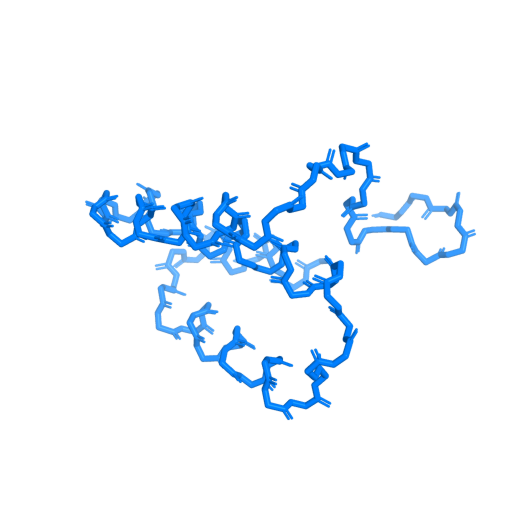2  TM=7.447E-01  e=2.988E+00  Homo sapiens
  4ymr-assembly1_B  TM=6.242E-01  e=4.714E+00  Mus musculus

Secondary structure (DSSP, 8-state):
-HHHHHHHTT-HHHHHHHHHHHHHH-TT-HHHHHHHHHHHHHHHHHTT-HHHHHHHHHHHHHTT----TT--TTEETTEE-

pLDDT: mean 71.32, std 18.69, range [31.3, 91.12]